Protein AF-A0A0B7KFB8-F1 (afdb_monomer_lite)

Structure (mmCIF, N/CA/C/O backbone):
data_AF-A0A0B7KFB8-F1
#
_entry.id   AF-A0A0B7KFB8-F1
#
loop_
_atom_site.group_PDB
_atom_site.id
_atom_site.type_symbol
_atom_site.label_atom_id
_atom_site.label_alt_id
_atom_site.label_comp_id
_atom_site.label_asym_id
_atom_site.label_entity_id
_atom_site.label_seq_id
_atom_site.pdbx_PDB_ins_code
_atom_site.Cartn_x
_atom_site.Cartn_y
_atom_site.Cartn_z
_atom_site.occupancy
_atom_site.B_iso_or_equiv
_atom_site.auth_seq_id
_atom_site.auth_comp_id
_atom_site.auth_asym_id
_atom_site.auth_atom_id
_atom_site.pdbx_PDB_model_num
ATOM 1 N N . MET A 1 1 ? -18.780 -1.244 38.008 1.00 42.91 1 MET A N 1
ATOM 2 C CA . MET A 1 1 ? -19.211 -1.486 36.616 1.00 42.91 1 MET A CA 1
ATOM 3 C C . MET A 1 1 ? -17.949 -1.661 35.792 1.00 42.91 1 MET A C 1
ATOM 5 O O . MET A 1 1 ? -17.186 -0.712 35.690 1.00 42.91 1 MET A O 1
ATOM 9 N N . ALA A 1 2 ? -17.636 -2.883 35.359 1.00 47.47 2 ALA A N 1
ATOM 10 C CA . ALA A 1 2 ? -16.433 -3.135 34.572 1.00 47.47 2 ALA A CA 1
ATOM 11 C C . ALA A 1 2 ? -16.652 -2.573 33.162 1.00 47.47 2 ALA A C 1
ATOM 13 O O . ALA A 1 2 ? -17.619 -2.951 32.503 1.00 47.47 2 ALA A O 1
ATOM 14 N N . ASN A 1 3 ? -15.789 -1.654 32.723 1.00 55.53 3 ASN A N 1
ATOM 15 C CA . ASN A 1 3 ? -15.713 -1.273 31.316 1.00 55.53 3 ASN A CA 1
ATOM 16 C C . ASN A 1 3 ? -15.293 -2.524 30.540 1.00 55.53 3 ASN A C 1
ATOM 18 O O . ASN A 1 3 ? -14.124 -2.907 30.574 1.00 55.53 3 ASN A O 1
ATOM 22 N N . ASP A 1 4 ? -16.253 -3.174 29.887 1.00 62.78 4 ASP A N 1
ATOM 23 C CA . ASP A 1 4 ? -16.030 -4.294 28.976 1.00 62.78 4 ASP A CA 1
ATOM 24 C C . ASP A 1 4 ? -15.375 -3.740 27.698 1.00 62.78 4 ASP A C 1
ATOM 26 O O . ASP A 1 4 ? -16.012 -3.545 26.663 1.00 62.78 4 ASP A O 1
ATOM 30 N N . ASN A 1 5 ? -14.101 -3.352 27.814 1.00 69.31 5 ASN A N 1
ATOM 31 C CA . ASN A 1 5 ? -13.316 -2.766 26.736 1.00 69.31 5 ASN A CA 1
ATOM 32 C C . ASN A 1 5 ? -12.911 -3.890 25.773 1.00 69.31 5 ASN A C 1
ATOM 34 O O . ASN A 1 5 ? -11.788 -4.394 25.808 1.00 69.31 5 ASN A O 1
ATOM 38 N N . LYS A 1 6 ? -13.875 -4.360 24.974 1.00 79.62 6 LYS A N 1
ATOM 39 C CA . LYS A 1 6 ? -13.679 -5.459 24.026 1.00 79.62 6 LYS A CA 1
ATOM 40 C C . LYS A 1 6 ? -12.700 -5.044 22.938 1.00 79.62 6 LYS A C 1
ATOM 42 O O . LYS A 1 6 ? -13.050 -4.337 21.996 1.00 79.62 6 LYS A O 1
ATOM 47 N N . THR A 1 7 ? -11.475 -5.541 23.050 1.00 83.81 7 THR A N 1
ATOM 48 C CA . THR A 1 7 ? -10.476 -5.461 21.986 1.00 83.81 7 THR A CA 1
ATOM 49 C C . THR A 1 7 ? -10.972 -6.229 20.765 1.00 83.81 7 THR A C 1
ATOM 51 O O . THR A 1 7 ? -11.152 -7.446 20.815 1.00 83.81 7 THR A O 1
ATOM 54 N N . VAL A 1 8 ? -11.173 -5.525 19.652 1.00 87.62 8 VAL A N 1
ATOM 55 C CA . VAL A 1 8 ? -11.535 -6.132 18.367 1.00 87.62 8 VAL A CA 1
ATOM 56 C C . VAL A 1 8 ? -10.268 -6.334 17.542 1.00 87.62 8 VAL A C 1
ATOM 58 O O . VAL A 1 8 ? -9.554 -5.379 17.242 1.00 87.62 8 VAL A O 1
ATOM 61 N N . VAL A 1 9 ? -9.990 -7.581 17.159 1.00 90.38 9 VAL A N 1
ATOM 62 C CA . VAL A 1 9 ? -8.896 -7.907 16.236 1.00 90.38 9 VAL A CA 1
ATOM 63 C C . VAL A 1 9 ? -9.427 -7.850 14.807 1.00 90.38 9 VAL A C 1
ATOM 65 O O . VAL A 1 9 ? -10.423 -8.494 14.483 1.00 90.38 9 VAL A O 1
ATOM 68 N N . ILE A 1 10 ? -8.755 -7.087 13.946 1.00 92.06 10 ILE A N 1
ATOM 69 C CA . ILE A 1 10 ? -9.116 -6.939 12.533 1.00 92.06 10 ILE A CA 1
ATOM 70 C C . ILE A 1 10 ? -8.051 -7.621 11.678 1.00 92.06 10 ILE A C 1
ATOM 72 O O . ILE A 1 10 ? -6.872 -7.277 11.748 1.00 92.06 10 ILE A O 1
ATOM 76 N N . GLN A 1 11 ? -8.477 -8.577 10.850 1.00 94.38 11 GLN A N 1
ATOM 77 C CA . GLN A 1 11 ? -7.613 -9.301 9.920 1.00 94.38 11 GLN A CA 1
ATOM 78 C C . GLN A 1 11 ? -8.038 -9.008 8.480 1.00 94.38 11 GLN A C 1
ATOM 80 O O . GLN A 1 11 ? -9.158 -9.310 8.073 1.00 94.38 11 GLN A O 1
ATOM 85 N N . TRP A 1 12 ? -7.124 -8.435 7.696 1.00 94.25 12 TRP A N 1
ATOM 86 C CA . TRP A 1 12 ? -7.324 -8.163 6.275 1.00 94.25 12 TRP A CA 1
ATOM 87 C C . TRP A 1 12 ? -6.260 -8.854 5.434 1.00 94.25 12 TRP A C 1
ATOM 89 O O . TRP A 1 12 ? -5.093 -8.923 5.815 1.00 94.25 12 TRP A O 1
ATOM 99 N N . VAL A 1 13 ? -6.673 -9.322 4.259 1.00 94.38 13 VAL A N 1
ATOM 100 C CA . VAL A 1 13 ? -5.790 -9.877 3.233 1.00 94.38 13 VAL A CA 1
ATOM 101 C C . VAL A 1 13 ? -5.938 -9.018 1.986 1.00 94.38 13 VAL A C 1
ATOM 103 O O . VAL A 1 13 ? -7.053 -8.755 1.539 1.00 94.38 13 VAL A O 1
ATOM 106 N N . LEU A 1 14 ? -4.813 -8.572 1.432 1.00 94.56 14 LEU A N 1
ATOM 107 C CA . LEU A 1 14 ? -4.774 -7.733 0.239 1.00 94.56 14 LEU A CA 1
ATOM 108 C C . LEU A 1 14 ? -3.872 -8.374 -0.814 1.00 94.56 14 LEU A C 1
ATOM 110 O O . LEU A 1 14 ? -2.674 -8.535 -0.590 1.00 94.56 14 LEU A O 1
ATOM 114 N N . ASP A 1 15 ? -4.435 -8.697 -1.979 1.00 95.44 15 ASP A N 1
ATOM 115 C CA . ASP A 1 15 ? -3.643 -9.121 -3.135 1.00 95.44 15 ASP A CA 1
ATOM 116 C C . ASP A 1 15 ? -3.099 -7.897 -3.88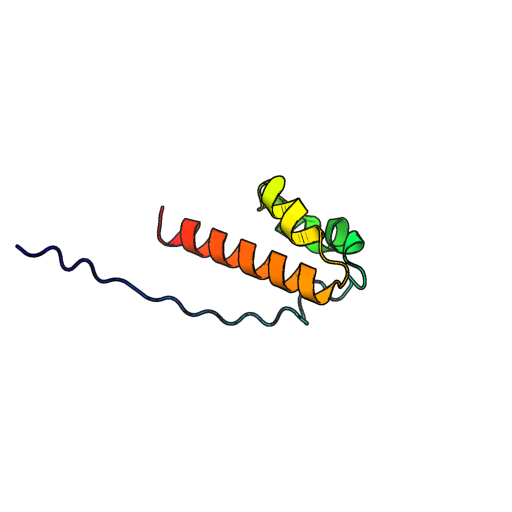0 1.00 95.44 15 ASP A C 1
ATOM 118 O O . ASP A 1 15 ? -3.802 -7.223 -4.634 1.00 95.44 15 ASP A O 1
ATOM 122 N N . THR A 1 16 ? -1.818 -7.610 -3.673 1.00 95.00 16 THR A N 1
ATOM 123 C CA . THR A 1 16 ? -1.143 -6.433 -4.233 1.00 95.00 16 THR A CA 1
ATOM 124 C C . THR A 1 16 ? -0.679 -6.636 -5.674 1.00 95.00 16 THR A C 1
ATOM 126 O O . THR A 1 16 ? -0.320 -5.665 -6.341 1.00 95.00 16 THR A O 1
ATOM 129 N N . ARG A 1 17 ? -0.721 -7.869 -6.201 1.00 92.81 17 ARG A N 1
ATOM 130 C CA . ARG A 1 17 ? -0.252 -8.187 -7.563 1.00 92.81 17 ARG A CA 1
ATOM 131 C C . ARG A 1 17 ? -1.116 -7.525 -8.631 1.00 92.81 17 ARG A C 1
ATOM 133 O O . ARG A 1 17 ? -0.602 -7.099 -9.661 1.00 92.81 17 ARG A O 1
ATOM 140 N N . LYS A 1 18 ? -2.419 -7.412 -8.362 1.00 92.94 18 LYS A N 1
ATOM 141 C CA . LYS A 1 18 ? -3.400 -6.784 -9.259 1.00 92.94 18 LYS A CA 1
ATOM 142 C C . LYS A 1 18 ? -3.457 -5.262 -9.116 1.00 92.94 18 LYS A C 1
ATOM 144 O O . LYS A 1 18 ? -4.111 -4.606 -9.921 1.00 92.94 18 LYS A O 1
ATOM 149 N N . LEU A 1 19 ? -2.788 -4.693 -8.112 1.00 94.50 19 LEU A N 1
ATOM 150 C CA . LEU A 1 19 ? -2.768 -3.250 -7.896 1.00 94.50 19 LEU A CA 1
ATOM 151 C C . LEU A 1 19 ? -1.721 -2.590 -8.791 1.00 94.50 19 LEU A C 1
ATOM 153 O O . LEU A 1 19 ? -0.579 -3.050 -8.888 1.00 94.50 19 LEU A O 1
ATOM 157 N N . TRP A 1 20 ? -2.125 -1.497 -9.441 1.00 95.62 20 TRP A N 1
ATOM 158 C CA . TRP A 1 20 ? -1.298 -0.708 -10.363 1.00 95.62 20 TRP A CA 1
ATOM 159 C C . TRP A 1 20 ? -0.539 -1.591 -11.369 1.00 95.62 20 TRP A C 1
ATOM 161 O O . TRP A 1 20 ? 0.697 -1.588 -11.382 1.00 95.62 20 TRP A O 1
ATOM 171 N N . PRO A 1 21 ? -1.238 -2.412 -12.177 1.00 95.31 21 PRO A N 1
ATOM 172 C CA . PRO A 1 21 ? -0.600 -3.384 -13.069 1.00 95.31 21 PRO A CA 1
ATOM 173 C C . PRO A 1 21 ? 0.338 -2.732 -14.099 1.00 95.31 21 PRO A C 1
ATOM 175 O O . PRO A 1 21 ? 1.263 -3.377 -14.582 1.00 95.31 21 PRO A O 1
ATOM 178 N N . GLN A 1 22 ? 0.145 -1.444 -14.389 1.00 96.19 22 GLN A N 1
ATOM 179 C CA . GLN A 1 22 ? 0.980 -0.652 -15.290 1.00 96.19 22 GLN A CA 1
ATOM 180 C C . GLN A 1 22 ? 2.355 -0.304 -14.693 1.00 96.19 22 GLN A C 1
ATOM 182 O O . GLN A 1 22 ? 3.307 -0.084 -15.439 1.00 96.19 22 GLN A O 1
ATOM 187 N N . ALA A 1 23 ? 2.487 -0.280 -13.361 1.00 96.06 23 ALA A N 1
ATOM 188 C CA . ALA A 1 23 ? 3.756 -0.022 -12.692 1.00 96.06 23 ALA A CA 1
ATOM 189 C C . ALA A 1 23 ? 4.617 -1.295 -12.679 1.00 96.06 23 ALA A C 1
ATOM 191 O O . ALA A 1 23 ? 4.339 -2.243 -11.937 1.00 96.06 23 ALA A O 1
ATOM 192 N N . LYS A 1 24 ? 5.665 -1.297 -13.508 1.00 93.75 24 LYS A N 1
ATOM 193 C CA . LYS A 1 24 ? 6.703 -2.339 -13.582 1.00 93.75 24 LYS A CA 1
ATOM 194 C C . LYS A 1 24 ? 7.925 -1.997 -12.725 1.00 93.75 24 LYS A C 1
ATOM 196 O O . LYS A 1 24 ? 8.628 -2.895 -12.274 1.00 93.75 24 LYS A O 1
ATOM 201 N N . GLN A 1 25 ? 8.162 -0.709 -12.481 1.00 96.00 25 GLN A N 1
ATOM 202 C CA . GLN A 1 25 ? 9.247 -0.193 -11.643 1.00 96.00 25 GLN A CA 1
ATOM 203 C C . GLN A 1 25 ? 8.685 0.649 -10.493 1.00 96.00 25 GLN A C 1
ATOM 205 O O . GLN A 1 25 ? 7.614 1.242 -10.619 1.00 96.00 25 GLN A O 1
ATOM 210 N N . THR A 1 26 ? 9.409 0.734 -9.375 1.00 96.31 26 THR A N 1
ATOM 211 C CA . THR A 1 26 ? 8.969 1.502 -8.197 1.00 96.31 26 THR A CA 1
ATOM 212 C C . THR A 1 26 ? 8.773 2.987 -8.504 1.00 96.31 26 THR A C 1
ATOM 214 O O . THR A 1 26 ? 7.781 3.572 -8.077 1.00 96.31 26 THR A O 1
ATOM 217 N N . SER A 1 27 ? 9.647 3.586 -9.317 1.00 94.62 27 SER A N 1
ATOM 218 C CA . SER A 1 27 ? 9.538 4.989 -9.747 1.00 94.62 27 SER A CA 1
ATOM 219 C C . SER A 1 27 ? 8.195 5.308 -10.417 1.00 94.62 27 SER A C 1
ATOM 221 O O . SER A 1 27 ? 7.628 6.376 -10.195 1.00 94.62 27 SER A O 1
ATOM 223 N N . GLN A 1 28 ? 7.635 4.355 -11.167 1.00 96.88 28 GLN A N 1
ATOM 224 C CA . GLN A 1 28 ? 6.365 4.508 -11.881 1.00 96.88 28 GLN A CA 1
ATOM 225 C C . GLN A 1 28 ? 5.149 4.564 -10.944 1.00 96.88 28 GLN A C 1
ATOM 227 O O . GLN A 1 28 ? 4.085 5.030 -11.353 1.00 96.88 28 GLN A O 1
ATOM 232 N N . LEU A 1 29 ? 5.281 4.142 -9.679 1.00 96.75 29 LEU A N 1
ATOM 233 C CA . LEU A 1 29 ? 4.202 4.278 -8.696 1.00 96.75 29 LEU A CA 1
ATOM 234 C C . LEU A 1 29 ? 3.875 5.747 -8.409 1.00 96.75 29 LEU A C 1
ATOM 236 O O . LEU A 1 29 ? 2.716 6.048 -8.143 1.00 96.75 29 LEU A O 1
ATOM 240 N N . ARG A 1 30 ? 4.838 6.672 -8.551 1.00 95.81 30 ARG A N 1
ATOM 241 C CA . ARG A 1 30 ? 4.574 8.117 -8.420 1.00 95.81 30 ARG A CA 1
ATOM 242 C C . ARG A 1 30 ? 3.519 8.608 -9.417 1.00 95.81 30 ARG A C 1
ATOM 244 O O . ARG A 1 30 ? 2.775 9.524 -9.096 1.00 95.81 30 ARG A O 1
ATOM 251 N N . GLN A 1 31 ? 3.425 7.970 -10.584 1.00 96.88 31 GLN A N 1
ATOM 252 C CA . GLN A 1 31 ? 2.427 8.274 -11.607 1.00 96.88 31 GLN A CA 1
ATOM 253 C C . GLN A 1 31 ? 1.170 7.409 -11.447 1.0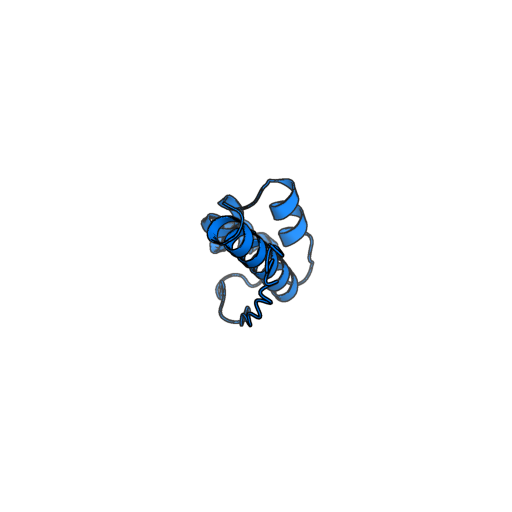0 96.88 31 GLN A C 1
ATOM 255 O O . GLN A 1 31 ? 0.072 7.928 -11.268 1.00 96.88 31 GLN A O 1
ATOM 260 N N . TYR A 1 32 ? 1.311 6.081 -11.486 1.00 97.44 32 TYR A N 1
ATOM 261 C CA . TYR A 1 32 ? 0.155 5.174 -11.534 1.00 97.44 32 TYR A CA 1
ATOM 262 C C . TYR A 1 32 ? -0.584 5.040 -10.199 1.00 97.44 32 TYR A C 1
ATOM 264 O O . TYR A 1 32 ? -1.755 4.667 -10.184 1.00 97.44 32 TYR A O 1
ATOM 272 N N . ALA A 1 33 ? 0.081 5.341 -9.083 1.00 96.94 33 ALA A N 1
ATOM 273 C CA . ALA A 1 33 ? -0.488 5.308 -7.742 1.00 96.94 33 ALA A CA 1
ATOM 274 C C . ALA A 1 33 ? -0.559 6.704 -7.097 1.00 96.94 33 ALA A C 1
ATOM 276 O O . ALA A 1 33 ? -0.685 6.790 -5.877 1.00 96.94 33 ALA A O 1
ATOM 277 N N . ALA A 1 34 ? -0.512 7.786 -7.890 1.00 96.06 34 ALA A N 1
ATOM 278 C CA . ALA A 1 34 ? -0.471 9.171 -7.404 1.00 96.06 34 ALA A CA 1
ATOM 279 C C . ALA A 1 34 ? -1.550 9.459 -6.347 1.00 96.06 34 ALA A C 1
ATOM 281 O O . ALA A 1 34 ? -1.230 9.801 -5.211 1.00 96.06 34 ALA A O 1
ATOM 282 N N . ARG A 1 35 ? -2.817 9.165 -6.668 1.00 96.19 35 ARG A N 1
ATOM 283 C CA . ARG A 1 35 ? -3.953 9.334 -5.745 1.00 96.19 35 ARG A CA 1
ATOM 284 C C . ARG A 1 35 ? -3.781 8.571 -4.428 1.00 96.19 35 ARG A C 1
ATOM 286 O O . ARG A 1 35 ? -4.203 9.037 -3.378 1.00 96.19 35 ARG A O 1
ATOM 293 N N . ALA A 1 36 ? -3.201 7.374 -4.470 1.00 96.44 36 ALA A N 1
ATOM 294 C CA . ALA A 1 36 ? -2.979 6.580 -3.267 1.00 96.44 36 ALA A CA 1
ATOM 295 C C . ALA A 1 36 ? -1.833 7.157 -2.421 1.00 96.44 36 ALA A C 1
ATOM 297 O O . ALA A 1 36 ? -1.935 7.21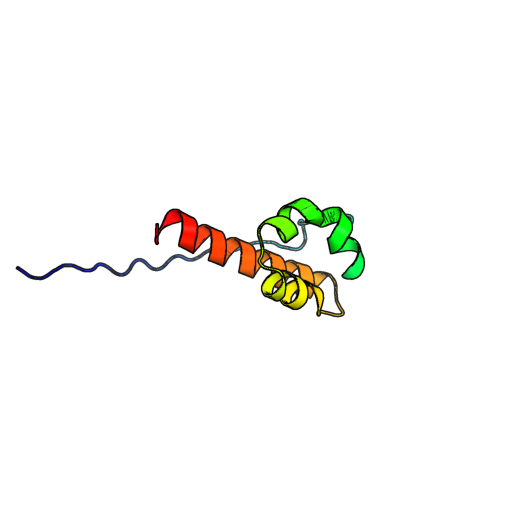5 -1.200 1.00 96.44 36 ALA A O 1
ATOM 298 N N . LEU A 1 37 ? -0.767 7.629 -3.068 1.00 96.69 37 LEU A N 1
ATOM 299 C CA . LEU A 1 37 ? 0.359 8.289 -2.410 1.00 96.69 37 LEU A CA 1
ATOM 300 C C . LEU A 1 37 ? -0.038 9.635 -1.785 1.00 96.69 37 LEU A C 1
ATOM 302 O O . LEU A 1 37 ? 0.485 9.991 -0.734 1.00 96.69 37 LEU A O 1
ATOM 306 N N . GLU A 1 38 ? -0.987 10.364 -2.371 1.00 96.62 38 GLU A N 1
ATOM 307 C CA . GLU A 1 38 ? -1.534 11.608 -1.803 1.00 96.62 38 GLU A CA 1
ATOM 308 C C . GLU A 1 38 ? -2.236 11.396 -0.456 1.00 96.62 38 GLU A C 1
ATOM 310 O O . GLU A 1 38 ? -2.241 12.291 0.387 1.00 96.62 38 GLU A O 1
ATOM 315 N N . LEU A 1 39 ? -2.765 10.193 -0.206 1.00 95.81 39 LEU A N 1
ATOM 316 C CA . LEU A 1 39 ? -3.345 9.829 1.088 1.00 95.81 39 LEU A CA 1
ATOM 317 C C . LEU A 1 39 ? -2.284 9.595 2.170 1.00 95.81 39 LEU A C 1
ATOM 319 O O . LEU A 1 39 ? -2.643 9.324 3.313 1.00 95.81 39 LEU A O 1
ATOM 323 N N . LEU A 1 40 ? -0.999 9.649 1.843 1.00 95.56 40 LEU A N 1
ATOM 324 C CA . LEU A 1 40 ? 0.085 9.384 2.775 1.00 95.56 40 LEU A CA 1
ATOM 325 C C . LEU A 1 40 ? 0.854 10.664 3.104 1.00 95.56 40 LEU A C 1
ATOM 327 O O . LEU A 1 40 ? 0.994 11.578 2.279 1.00 95.56 40 LEU A O 1
ATOM 331 N N . THR A 1 41 ? 1.404 10.713 4.317 1.00 94.69 41 THR A N 1
ATOM 332 C CA . THR A 1 41 ? 2.348 11.773 4.691 1.00 94.69 41 THR A CA 1
ATOM 333 C C . THR A 1 41 ? 3.620 11.674 3.837 1.00 94.69 41 THR A C 1
ATOM 335 O O . THR A 1 41 ? 3.915 10.602 3.301 1.00 94.69 41 THR A O 1
ATOM 338 N N . PRO A 1 42 ? 4.406 12.756 3.694 1.00 95.25 42 PRO A N 1
ATOM 339 C CA . PRO A 1 42 ? 5.644 12.717 2.913 1.00 95.25 42 PRO A CA 1
ATOM 340 C C . PRO A 1 42 ? 6.594 11.589 3.342 1.00 95.25 42 PRO A C 1
ATOM 342 O O . PRO A 1 42 ? 7.077 10.842 2.498 1.00 95.25 42 PRO A O 1
ATOM 345 N N . THR A 1 43 ? 6.776 11.386 4.650 1.00 95.69 43 THR A N 1
ATOM 346 C CA . THR A 1 43 ? 7.605 10.300 5.197 1.00 95.69 43 THR A CA 1
ATOM 347 C C . THR A 1 43 ? 7.081 8.922 4.797 1.00 95.69 43 THR A C 1
ATOM 349 O O . THR A 1 43 ? 7.841 8.082 4.328 1.00 95.69 43 THR A O 1
ATOM 352 N N . GLN A 1 44 ? 5.767 8.702 4.910 1.00 94.75 44 GLN A N 1
ATOM 353 C CA . GLN A 1 44 ? 5.136 7.438 4.528 1.00 94.75 44 GLN A CA 1
ATOM 354 C C . GLN A 1 44 ? 5.299 7.145 3.033 1.00 94.75 44 GLN A C 1
ATOM 356 O O . GLN A 1 44 ? 5.589 6.007 2.665 1.00 94.75 44 GLN A O 1
ATOM 361 N N . ARG A 1 45 ? 5.167 8.168 2.177 1.00 95.69 45 ARG A N 1
ATOM 362 C CA . ARG A 1 45 ? 5.390 8.027 0.731 1.00 95.69 45 ARG A CA 1
ATOM 363 C C . ARG A 1 45 ? 6.808 7.576 0.423 1.00 95.69 45 ARG A C 1
ATOM 365 O O . ARG A 1 45 ? 6.977 6.626 -0.333 1.00 95.69 45 ARG A O 1
ATOM 372 N N . GLU A 1 46 ? 7.810 8.230 1.000 1.00 95.38 46 GLU A N 1
ATOM 373 C CA . GLU A 1 46 ? 9.205 7.858 0.751 1.00 95.38 46 GLU A CA 1
ATOM 374 C C . GLU A 1 46 ? 9.511 6.453 1.292 1.00 95.38 46 GLU A C 1
ATOM 376 O O . GLU A 1 46 ? 10.135 5.649 0.600 1.00 95.38 46 GLU A O 1
ATOM 381 N N . ASP A 1 47 ? 8.946 6.082 2.444 1.00 95.25 47 ASP A N 1
ATOM 382 C CA . ASP A 1 47 ? 9.035 4.714 2.962 1.00 95.25 47 ASP A CA 1
ATOM 383 C C . ASP A 1 47 ? 8.398 3.668 2.036 1.00 95.25 47 ASP A C 1
ATOM 385 O O . ASP A 1 47 ? 8.925 2.564 1.900 1.00 95.25 47 ASP A O 1
ATOM 389 N N . ALA A 1 48 ? 7.280 3.989 1.380 1.00 94.94 48 ALA A N 1
ATOM 390 C CA . ALA A 1 48 ? 6.646 3.093 0.415 1.00 94.94 48 ALA A CA 1
ATOM 391 C C . ALA A 1 48 ? 7.446 2.980 -0.897 1.00 94.94 48 ALA A C 1
ATOM 393 O O . ALA A 1 48 ? 7.400 1.944 -1.561 1.00 94.94 48 ALA A O 1
ATOM 394 N N . LEU A 1 49 ? 8.188 4.027 -1.271 1.00 96.12 49 LEU A N 1
ATOM 395 C CA . LEU A 1 49 ? 8.900 4.132 -2.549 1.00 96.12 49 LEU A CA 1
ATOM 396 C C . LEU A 1 49 ? 10.393 3.772 -2.474 1.00 96.12 49 LEU 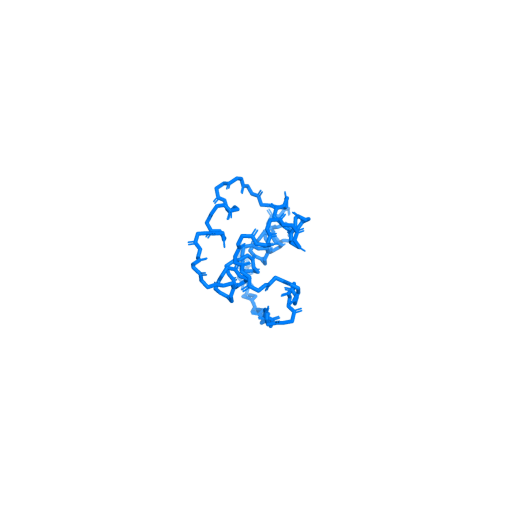A C 1
ATOM 398 O O . LEU A 1 49 ? 11.035 3.676 -3.517 1.00 96.12 49 LEU A O 1
ATOM 402 N N . ARG A 1 50 ? 10.946 3.513 -1.282 1.00 96.25 50 ARG A N 1
ATOM 403 C CA . ARG A 1 50 ? 12.365 3.139 -1.103 1.00 96.25 50 ARG A CA 1
ATOM 404 C C . ARG A 1 50 ? 12.742 1.760 -1.658 1.00 96.25 50 ARG A C 1
ATOM 406 O O . ARG A 1 50 ? 13.921 1.437 -1.768 1.00 96.25 50 ARG A O 1
ATOM 413 N N . TYR A 1 51 ? 11.759 0.909 -1.945 1.00 96.69 51 TYR A N 1
ATOM 414 C CA . TYR A 1 51 ? 12.001 -0.480 -2.330 1.00 96.69 51 TYR A CA 1
ATOM 415 C C . TYR A 1 51 ? 12.460 -0.606 -3.786 1.00 96.69 51 TYR A C 1
ATOM 417 O O . TYR A 1 51 ? 11.836 -0.065 -4.698 1.00 96.69 51 TYR A O 1
ATOM 425 N N . VAL A 1 52 ? 13.502 -1.409 -4.019 1.00 94.06 52 VAL A N 1
ATOM 426 C CA . VAL A 1 52 ? 14.038 -1.677 -5.367 1.00 94.06 52 VAL A CA 1
ATOM 427 C C . VAL A 1 52 ? 13.010 -2.399 -6.241 1.00 94.06 52 VAL A C 1
ATOM 429 O O . VAL A 1 52 ? 12.807 -2.046 -7.403 1.00 94.06 52 VAL A O 1
ATOM 432 N N . HIS A 1 53 ? 12.327 -3.402 -5.687 1.00 95.81 53 HIS A N 1
ATOM 433 C CA . HIS A 1 53 ? 11.327 -4.159 -6.426 1.00 95.81 53 HIS A CA 1
ATOM 434 C C . HIS A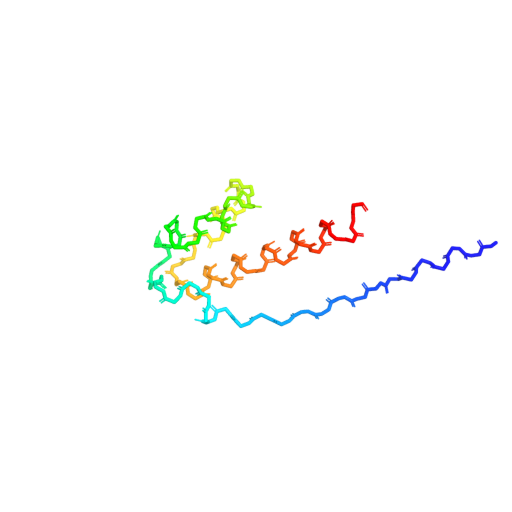 1 53 ? 9.937 -3.542 -6.287 1.00 95.81 53 HIS A C 1
ATOM 436 O O . HIS A 1 53 ? 9.424 -3.347 -5.184 1.00 95.81 53 HIS A O 1
ATOM 442 N N . CYS A 1 54 ? 9.273 -3.352 -7.430 1.00 95.75 54 CYS A N 1
ATOM 443 C CA . CYS A 1 54 ? 7.933 -2.774 -7.481 1.00 95.75 54 CYS A CA 1
ATOM 444 C C . CYS A 1 54 ? 6.919 -3.577 -6.645 1.00 95.75 54 CYS A C 1
ATOM 446 O O . CYS A 1 54 ? 6.060 -2.990 -5.997 1.00 95.75 54 CYS A O 1
ATOM 448 N N . LYS A 1 55 ? 7.042 -4.912 -6.587 1.00 96.12 55 LYS A N 1
ATOM 449 C CA . LYS A 1 55 ? 6.170 -5.770 -5.760 1.00 96.12 55 LYS A CA 1
ATOM 450 C C . LYS A 1 55 ? 6.212 -5.397 -4.268 1.00 96.12 55 LYS A C 1
ATOM 452 O O . LYS A 1 55 ? 5.165 -5.353 -3.626 1.00 96.12 55 LYS A O 1
ATOM 457 N N . ASP A 1 56 ? 7.393 -5.070 -3.748 1.00 96.69 56 ASP A N 1
ATOM 458 C CA . ASP A 1 56 ? 7.596 -4.777 -2.329 1.00 96.69 56 ASP A CA 1
ATOM 459 C C . ASP A 1 56 ? 7.120 -3.356 -2.024 1.00 96.69 56 ASP A C 1
ATOM 461 O O . ASP A 1 56 ? 6.432 -3.135 -1.030 1.00 96.69 56 ASP A O 1
ATOM 465 N N . ALA A 1 57 ? 7.359 -2.421 -2.950 1.00 97.44 57 ALA A N 1
ATOM 466 C CA . ALA A 1 57 ? 6.789 -1.079 -2.889 1.00 97.44 57 ALA A CA 1
ATOM 467 C C . ALA A 1 57 ? 5.248 -1.107 -2.877 1.00 97.44 57 ALA A C 1
ATOM 469 O O . ALA A 1 57 ? 4.617 -0.442 -2.057 1.00 97.44 57 ALA A O 1
ATOM 470 N N . LYS A 1 58 ? 4.618 -1.932 -3.730 1.00 97.31 58 LYS A N 1
ATOM 471 C CA . LYS A 1 58 ? 3.155 -2.124 -3.749 1.00 97.31 58 LYS A CA 1
ATOM 472 C C . LYS A 1 58 ? 2.636 -2.707 -2.436 1.00 97.31 58 LYS A C 1
ATOM 474 O O . LYS A 1 58 ? 1.585 -2.286 -1.955 1.00 97.31 58 LYS A O 1
ATOM 479 N N . MET A 1 59 ? 3.363 -3.659 -1.853 1.00 97.06 59 MET A N 1
ATOM 480 C CA . MET A 1 59 ? 3.024 -4.239 -0.554 1.00 97.06 59 MET A CA 1
ATOM 481 C C . MET A 1 59 ? 3.120 -3.212 0.576 1.00 97.06 59 MET A C 1
ATOM 483 O O . MET A 1 59 ? 2.189 -3.097 1.375 1.00 97.06 59 MET A O 1
ATOM 487 N N . ALA A 1 60 ? 4.201 -2.432 0.616 1.00 96.75 60 ALA A N 1
ATOM 488 C CA . ALA A 1 60 ? 4.390 -1.374 1.601 1.00 96.75 60 ALA A CA 1
ATOM 489 C C . ALA A 1 60 ? 3.299 -0.300 1.490 1.00 96.75 60 ALA A C 1
ATOM 491 O O . ALA A 1 60 ? 2.652 0.023 2.488 1.00 96.75 60 ALA A O 1
ATOM 492 N N . LEU A 1 61 ? 3.029 0.175 0.270 1.00 97.50 61 LEU A N 1
ATOM 493 C CA . LEU A 1 61 ? 1.966 1.136 -0.018 1.00 97.50 61 LEU A CA 1
ATOM 494 C C . LEU A 1 61 ? 0.595 0.606 0.430 1.00 97.50 61 LEU A C 1
ATOM 496 O O . LEU A 1 61 ? -0.120 1.282 1.166 1.00 97.50 61 LEU A O 1
ATOM 500 N N . GLY A 1 62 ? 0.251 -0.631 0.059 1.00 96.75 62 GLY A N 1
ATOM 501 C CA . GLY A 1 62 ? -0.996 -1.274 0.480 1.00 96.75 62 GLY A CA 1
ATOM 502 C C . GLY A 1 62 ? -1.130 -1.385 2.003 1.00 96.75 62 GLY A C 1
ATOM 503 O O . GLY A 1 62 ? -2.177 -1.049 2.556 1.00 96.75 62 GLY A O 1
ATOM 504 N N . SER A 1 63 ? -0.062 -1.788 2.700 1.00 95.88 63 SER A N 1
ATOM 505 C CA . SER A 1 63 ? -0.047 -1.884 4.167 1.00 95.88 63 SER A CA 1
ATOM 506 C C . SER A 1 63 ? -0.285 -0.529 4.839 1.00 95.88 63 SER A C 1
ATOM 508 O O . SER A 1 63 ? -1.074 -0.438 5.781 1.00 95.88 63 SER A O 1
ATOM 510 N N . GLN A 1 64 ? 0.362 0.535 4.356 1.00 96.69 64 GLN A N 1
ATOM 511 C CA . GLN A 1 64 ? 0.179 1.879 4.908 1.00 96.69 64 GLN A CA 1
ATOM 512 C C . GLN A 1 64 ? -1.251 2.394 4.704 1.00 96.69 64 GLN A C 1
ATOM 514 O O . GLN A 1 64 ? -1.845 2.932 5.639 1.00 96.69 64 GLN A O 1
ATOM 519 N N . LEU A 1 65 ? -1.831 2.172 3.521 1.00 96.69 65 LEU A N 1
ATOM 520 C CA . LEU A 1 65 ? -3.215 2.554 3.229 1.00 96.69 65 LEU A CA 1
ATOM 521 C C . LEU A 1 65 ? -4.210 1.827 4.134 1.00 96.69 65 LEU A C 1
ATOM 523 O O . LEU A 1 65 ? -5.110 2.462 4.679 1.00 96.69 65 LEU A O 1
ATOM 527 N N . LEU A 1 66 ? -4.025 0.521 4.347 1.00 96.06 66 LEU A N 1
ATOM 528 C CA . LEU A 1 66 ? -4.879 -0.254 5.248 1.00 96.06 66 LEU A CA 1
ATOM 529 C C . LEU A 1 66 ? -4.779 0.247 6.689 1.00 96.06 66 LEU A C 1
ATOM 531 O O . LEU A 1 66 ? -5.805 0.469 7.322 1.00 96.06 66 LEU A O 1
ATOM 535 N N . LYS A 1 67 ? -3.568 0.500 7.199 1.00 94.25 67 LYS A N 1
ATOM 536 C CA . LYS A 1 67 ? -3.388 1.073 8.544 1.00 94.25 67 LYS A CA 1
ATOM 537 C C . LYS A 1 67 ? -4.098 2.417 8.677 1.00 94.25 67 LYS A C 1
ATOM 539 O O . LYS A 1 67 ? -4.769 2.661 9.674 1.00 94.25 67 LYS A O 1
ATOM 544 N N . ARG A 1 68 ? -3.995 3.280 7.663 1.00 94.44 68 ARG A N 1
ATOM 545 C CA . ARG A 1 68 ? -4.663 4.584 7.681 1.00 94.44 68 ARG A CA 1
ATOM 546 C C . ARG A 1 68 ? -6.183 4.453 7.628 1.00 94.44 68 ARG A C 1
ATOM 548 O O . ARG A 1 68 ? -6.867 5.143 8.375 1.00 94.44 68 ARG A O 1
ATOM 555 N N . TYR A 1 69 ? -6.698 3.541 6.806 1.00 94.75 69 TYR A N 1
ATOM 556 C CA . TYR A 1 69 ? -8.125 3.234 6.742 1.00 94.75 69 TYR A CA 1
ATOM 557 C C . TYR A 1 69 ? -8.658 2.709 8.082 1.00 94.75 69 TYR A C 1
ATOM 559 O O . TYR A 1 69 ? -9.683 3.192 8.559 1.00 94.75 69 TYR A O 1
ATOM 567 N N . LEU A 1 70 ? -7.926 1.792 8.724 1.00 94.44 70 LEU A N 1
ATOM 568 C CA . LEU A 1 70 ? -8.236 1.280 10.059 1.00 94.44 70 LEU A CA 1
ATOM 569 C C . LEU A 1 70 ? -8.380 2.425 11.066 1.00 94.44 70 LEU A C 1
ATOM 571 O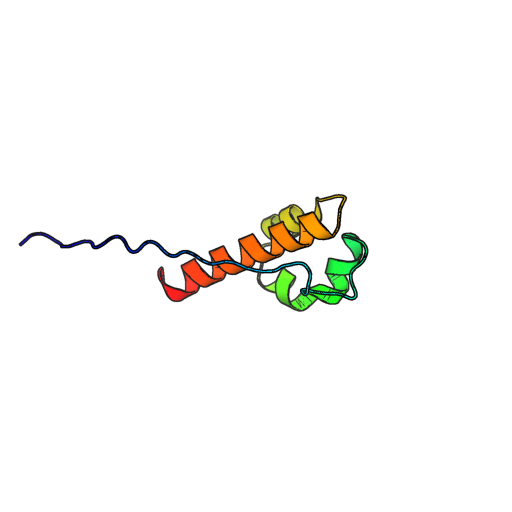 O . LEU A 1 70 ? -9.414 2.547 11.713 1.00 94.44 70 LEU A O 1
ATOM 575 N N . ILE A 1 71 ? -7.369 3.293 11.144 1.00 92.56 71 ILE A N 1
ATOM 576 C CA . ILE A 1 71 ? -7.370 4.444 12.053 1.00 92.56 71 ILE A CA 1
ATOM 577 C C . ILE A 1 71 ? -8.556 5.363 11.741 1.00 92.56 71 ILE A C 1
ATOM 579 O O . ILE A 1 71 ? -9.319 5.684 12.642 1.00 92.56 71 ILE A O 1
ATOM 583 N N . SER A 1 72 ? -8.774 5.719 10.470 1.00 93.12 72 SER A N 1
ATOM 584 C CA . SER A 1 72 ? -9.874 6.618 10.089 1.00 93.12 72 SER A CA 1
ATOM 585 C C . SER A 1 72 ? -11.266 6.067 10.396 1.00 93.12 72 SER A C 1
ATOM 587 O O . SER A 1 72 ? -12.198 6.842 10.567 1.00 93.12 72 SER A O 1
ATOM 589 N N . ARG A 1 73 ? -11.423 4.737 10.420 1.00 92.50 73 ARG A N 1
ATOM 590 C CA . ARG A 1 73 ? -12.722 4.081 10.594 1.00 92.50 73 ARG A CA 1
ATOM 591 C C . ARG A 1 73 ? -13.024 3.718 12.046 1.00 92.50 73 ARG A C 1
ATOM 593 O O . ARG A 1 73 ? -14.196 3.650 12.395 1.00 92.50 73 ARG A O 1
ATOM 600 N N . TYR A 1 74 ? -12.000 3.432 12.851 1.00 90.38 74 TYR A N 1
ATOM 601 C CA . TYR A 1 74 ? -12.169 2.858 14.193 1.00 90.38 74 TYR A CA 1
ATOM 602 C C . TYR A 1 74 ? -11.528 3.672 15.323 1.00 90.38 74 TYR A C 1
ATOM 604 O O . TYR A 1 74 ? -11.783 3.369 16.482 1.00 90.38 74 TYR A O 1
ATOM 612 N N . ALA A 1 75 ? -10.689 4.662 15.012 1.00 83.75 75 ALA A N 1
ATOM 613 C CA . ALA A 1 75 ? -10.018 5.512 16.001 1.00 83.75 75 ALA A CA 1
ATOM 614 C C . ALA A 1 75 ? -10.359 7.006 15.830 1.00 83.75 75 ALA A C 1
ATOM 616 O O . ALA A 1 75 ? -9.625 7.857 16.333 1.00 83.75 75 ALA A O 1
ATOM 617 N N . GLY A 1 76 ? -11.426 7.303 15.079 1.00 60.31 76 GLY A N 1
ATOM 618 C CA . GLY A 1 76 ? -12.003 8.638 14.909 1.00 60.31 76 GLY A CA 1
ATOM 619 C C . GLY A 1 76 ? -13.227 8.842 15.783 1.00 60.31 76 GLY A C 1
ATOM 620 O O . GLY A 1 76 ? -13.899 7.830 16.085 1.00 60.31 76 GLY A O 1
#

Organism: Bionectria ochroleuca (NCBI:txid29856)

InterPro domains:
  IPR037143 4'-phosphopantetheinyl transferase domain superfamily [G3DSA:3.90.470.20] (3-76)
  IPR037143 4'-phosphopantetheinyl transferase domain superfamily [SSF56214] (33-76)

Secondary structure (DSSP, 8-state):
------PPP-------TTSSTT--SGGGHHHHTHHHHHTS-HHHHHHHH--SSHHHHHHHHHHHHHHHHHHHHH--

pLDDT: mean 91.65, std 11.06, range [42.91, 97.5]

Radius of gyration: 15.27 Å; chains: 1; bounding box: 33×23×52 Å

Sequence (76 aa):
MANDNKTVVIQWVLDTRKLWPQAKQTSQLRQYAARALELLTPTQREDALRYVHCKDAKMALGSQLLKRYLISRYAG

Foldseek 3Di:
DDPPPDDDDDDDDDDLCPPLVVDQFLVCCCPSVVVLLVLDDPVLSCVLSVDGGNSSSSVSSVVVSVVSVCCVPPVD